Protein AF-A0A8T3LG75-F1 (afdb_monomer)

Mean predicted aligned error: 2.85 Å

Foldseek 3Di:
DPPPCPVVVQVVVQLVCVVVVDAGEAAQLPLPDFDVCVVLVHDQQAADQCVLVVNDDPVVQWDDSVVSNYIYGGSHHNDPDSVVSVVD

Nearest PDB structures (foldseek):
  3cio-assembly1_A  TM=9.932E-01  e=2.924E-14  unclassified
  3cio-assembly1_D  TM=9.924E-01  e=1.592E-13  unclassified
  4jlv-assembly1_A  TM=9.694E-01  e=1.980E-07  Staphylococcus aureus
  3bfv-assembly2_B  TM=9.645E-01  e=2.973E-07  Staphylococcus aureus
  4jmp-assembly1_A  TM=9.481E-01  e=4.466E-07  Staphylococcus aureus

Structure (mmCIF, N/CA/C/O backbone):
data_AF-A0A8T3LG75-F1
#
_entry.id   AF-A0A8T3LG75-F1
#
loop_
_atom_site.group_PDB
_atom_site.id
_atom_site.type_symbol
_atom_site.label_atom_id
_atom_site.label_alt_id
_atom_site.label_comp_id
_atom_site.label_asym_id
_atom_site.label_entity_id
_atom_site.label_seq_id
_atom_site.pdbx_PDB_ins_code
_atom_site.Cartn_x
_atom_site.Cartn_y
_atom_site.Cartn_z
_atom_site.occupancy
_atom_site.B_iso_or_equiv
_atom_site.auth_seq_id
_atom_site.auth_comp_id
_atom_site.auth_asym_id
_atom_site.auth_atom_id
_atom_site.pdbx_PDB_model_num
ATOM 1 N N . THR A 1 1 ? -1.509 15.194 -9.697 1.00 69.25 1 THR A N 1
ATOM 2 C CA . THR A 1 1 ? -0.135 15.737 -9.790 1.00 69.25 1 THR A CA 1
ATOM 3 C C . THR A 1 1 ? 0.758 15.062 -8.765 1.00 69.25 1 THR A C 1
ATOM 5 O O . THR A 1 1 ? 0.234 14.687 -7.714 1.00 69.25 1 THR A O 1
ATOM 8 N N . PRO A 1 2 ? 2.058 14.835 -9.025 1.00 81.25 2 PRO A N 1
ATOM 9 C CA . PRO A 1 2 ? 3.027 14.546 -7.961 1.00 81.25 2 PRO A CA 1
ATOM 10 C C . PRO A 1 2 ? 2.907 15.565 -6.816 1.00 81.25 2 PRO A C 1
ATOM 12 O O . PRO A 1 2 ? 2.445 16.678 -7.044 1.00 81.25 2 PRO A O 1
ATOM 15 N N . ASP A 1 3 ? 3.202 15.140 -5.587 1.00 83.38 3 ASP A N 1
ATOM 16 C CA . ASP A 1 3 ? 3.237 15.989 -4.379 1.00 83.38 3 ASP A CA 1
ATOM 17 C C . ASP A 1 3 ? 1.955 16.757 -4.009 1.00 83.38 3 ASP A C 1
ATOM 19 O O . ASP A 1 3 ? 1.938 17.546 -3.074 1.00 83.38 3 ASP A O 1
ATOM 23 N N . SER A 1 4 ? 0.819 16.452 -4.640 1.00 92.00 4 SER A N 1
ATOM 24 C CA . SER A 1 4 ? -0.480 17.051 -4.294 1.00 92.00 4 SER A CA 1
ATOM 25 C C . SER A 1 4 ? -1.123 16.477 -3.019 1.00 92.00 4 SER A C 1
ATOM 27 O O . SER A 1 4 ? -2.341 16.515 -2.884 1.00 92.00 4 SER A O 1
ATOM 29 N N . GLY A 1 5 ? -0.351 15.833 -2.139 1.00 93.44 5 GLY A N 1
ATOM 30 C CA . GLY A 1 5 ? -0.861 15.259 -0.886 1.00 93.44 5 GLY A CA 1
ATOM 31 C C . GLY A 1 5 ? -1.748 14.012 -1.023 1.00 93.44 5 GLY A C 1
ATOM 32 O O . GLY A 1 5 ? -2.407 13.643 -0.061 1.00 93.44 5 GLY A O 1
ATOM 33 N N . LYS A 1 6 ? -1.771 13.333 -2.182 1.00 94.69 6 LYS A N 1
ATOM 34 C CA . LYS A 1 6 ? -2.649 12.161 -2.430 1.00 94.69 6 LYS A CA 1
ATOM 35 C C . LYS A 1 6 ? -2.520 11.087 -1.352 1.00 94.69 6 LYS A C 1
ATOM 37 O O . LYS A 1 6 ? -3.522 10.724 -0.752 1.00 94.69 6 LYS A O 1
ATOM 42 N N . THR A 1 7 ? -1.290 10.638 -1.088 1.00 96.00 7 THR A N 1
ATOM 43 C CA . THR A 1 7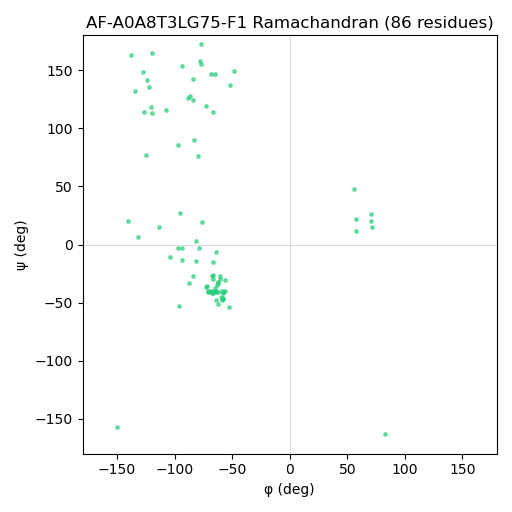 ? -1.010 9.602 -0.088 1.00 96.00 7 THR A CA 1
ATOM 44 C C . THR A 1 7 ? -1.514 10.031 1.283 1.00 96.00 7 THR A C 1
ATOM 46 O O . THR A 1 7 ? -2.247 9.275 1.908 1.00 96.00 7 THR A O 1
ATOM 49 N N . PHE A 1 8 ? -1.224 11.273 1.687 1.00 95.75 8 PHE A N 1
ATOM 50 C CA . PHE A 1 8 ? -1.688 11.8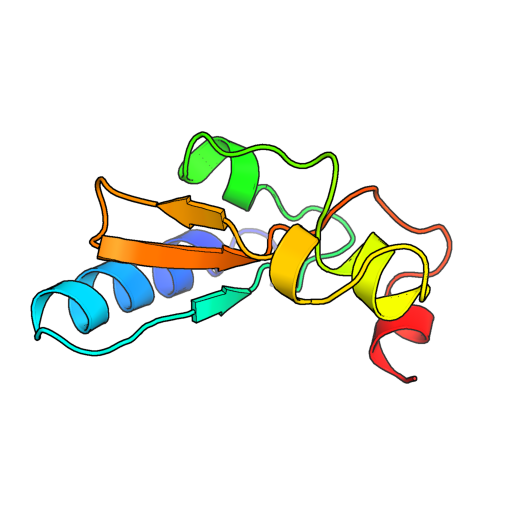50 2.949 1.00 95.75 8 PHE A CA 1
ATOM 51 C C . PHE A 1 8 ? -3.218 11.865 3.066 1.00 95.75 8 PHE A C 1
ATOM 53 O O . PHE A 1 8 ? -3.765 11.426 4.078 1.00 95.75 8 PHE A O 1
ATOM 60 N N . VAL A 1 9 ? -3.920 12.329 2.027 1.00 97.12 9 VAL A N 1
ATOM 61 C CA . VAL A 1 9 ? -5.389 12.369 2.015 1.00 97.12 9 VAL A CA 1
ATOM 62 C C . VAL A 1 9 ? -5.958 10.954 2.085 1.00 97.12 9 VAL A C 1
ATOM 64 O O . VAL A 1 9 ? -6.808 10.685 2.928 1.00 97.12 9 VAL A O 1
ATOM 67 N N . SER A 1 10 ? -5.458 10.030 1.261 1.00 97.62 10 SER A N 1
ATOM 68 C CA . SER A 1 10 ? -5.946 8.647 1.237 1.00 97.62 10 SER A CA 1
ATOM 69 C C . SER A 1 10 ? -5.688 7.895 2.546 1.00 97.62 10 SER A C 1
ATOM 71 O O . SER A 1 10 ? -6.568 7.179 3.016 1.00 97.62 10 SER A O 1
ATOM 73 N N . SER A 1 11 ? -4.514 8.065 3.167 1.00 96.62 11 SER A N 1
ATOM 74 C CA . SER A 1 11 ? -4.160 7.365 4.407 1.00 96.62 11 SER A CA 1
ATOM 75 C C . SER A 1 11 ? -4.964 7.887 5.590 1.00 96.62 11 SER A C 1
ATOM 77 O O . SER A 1 11 ? -5.427 7.115 6.424 1.00 96.62 11 SER A O 1
ATOM 79 N N . THR A 1 12 ? -5.161 9.205 5.644 1.00 96.38 12 THR A N 1
ATOM 80 C CA . THR A 1 12 ? -5.968 9.841 6.688 1.00 96.38 12 THR A CA 1
ATOM 81 C C . THR A 1 12 ? -7.433 9.454 6.539 1.00 96.38 12 THR A C 1
ATOM 83 O O . THR A 1 12 ? -8.077 9.121 7.527 1.00 96.38 12 THR A O 1
ATOM 86 N N . LEU A 1 13 ? -7.950 9.425 5.307 1.00 97.81 13 LEU A N 1
ATOM 87 C CA . LEU A 1 13 ? -9.314 8.981 5.039 1.00 97.81 13 LEU A CA 1
ATOM 88 C C . LEU A 1 13 ? -9.535 7.533 5.494 1.00 97.81 13 LEU A C 1
ATOM 90 O O . LEU A 1 13 ? -10.523 7.263 6.170 1.00 97.81 13 LEU A O 1
ATOM 94 N N . ALA A 1 14 ? -8.601 6.624 5.195 1.00 97.94 14 ALA A N 1
ATOM 95 C CA . ALA A 1 14 ? -8.669 5.241 5.667 1.00 97.94 14 ALA A CA 1
ATOM 96 C C . ALA A 1 14 ? -8.725 5.156 7.202 1.00 97.94 14 ALA A C 1
ATOM 98 O O . ALA A 1 14 ? -9.590 4.473 7.744 1.00 97.94 14 ALA A O 1
ATOM 99 N N . ALA A 1 15 ? -7.870 5.910 7.901 1.00 96.38 15 ALA A N 1
ATOM 100 C CA . ALA A 1 15 ? -7.860 5.950 9.362 1.00 96.38 15 ALA A CA 1
ATOM 101 C C . ALA A 1 15 ? -9.152 6.535 9.961 1.00 96.38 15 ALA A C 1
ATOM 103 O O . ALA A 1 15 ? -9.614 6.069 10.999 1.00 96.38 15 ALA A O 1
ATOM 104 N N . VAL A 1 16 ? -9.743 7.558 9.336 1.00 97.38 16 VAL A N 1
ATOM 105 C CA . VAL A 1 16 ? -11.011 8.158 9.790 1.00 97.38 16 VAL A CA 1
ATOM 106 C C . VAL A 1 16 ? -12.183 7.199 9.582 1.00 97.38 16 VAL A C 1
ATOM 108 O O . VAL A 1 16 ? -13.038 7.092 10.454 1.00 97.38 16 VAL A O 1
ATOM 111 N N .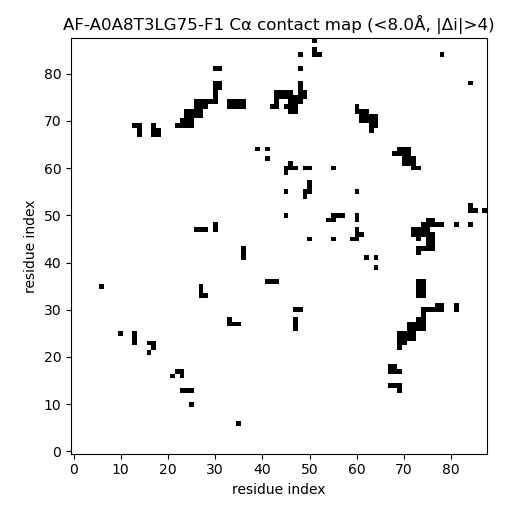 ILE A 1 17 ? -12.219 6.475 8.460 1.00 98.12 17 ILE A N 1
ATOM 112 C CA . ILE A 1 17 ? -13.261 5.472 8.201 1.00 98.12 17 ILE A CA 1
ATOM 113 C C . ILE A 1 17 ? -13.106 4.278 9.154 1.00 98.12 17 ILE A C 1
ATOM 115 O O . ILE A 1 17 ? -14.096 3.799 9.692 1.00 98.12 17 ILE A O 1
ATOM 119 N N . ALA A 1 18 ? -11.883 3.822 9.427 1.00 97.38 18 ALA A N 1
ATOM 120 C CA . ALA A 1 18 ? -11.652 2.720 10.362 1.00 97.38 18 ALA A CA 1
ATOM 121 C C . ALA A 1 18 ? -12.113 3.049 11.796 1.00 97.38 18 ALA A C 1
ATOM 123 O O . ALA A 1 18 ? -12.618 2.179 12.499 1.00 97.38 18 ALA A O 1
ATOM 124 N N . GLN A 1 19 ? -12.017 4.318 12.212 1.00 96.06 19 GLN A N 1
ATOM 125 C CA . GLN A 1 19 ? -12.512 4.792 13.513 1.00 96.06 19 GLN A CA 1
ATOM 126 C C . GLN A 1 19 ? -14.040 4.734 13.666 1.00 96.06 19 GLN A C 1
ATOM 128 O O . GLN A 1 19 ? -14.527 4.844 14.788 1.00 96.06 19 GLN A O 1
ATOM 133 N N . SER A 1 20 ? -14.804 4.570 12.581 1.00 95.94 20 SER A N 1
ATOM 134 C CA . SER A 1 20 ? -16.257 4.346 12.637 1.00 95.94 20 SER A CA 1
ATOM 135 C C . SER A 1 20 ? -16.636 2.859 12.585 1.00 95.94 20 SER A C 1
ATOM 137 O O . SER A 1 20 ? -17.719 2.502 12.115 1.00 95.94 20 SER A O 1
ATOM 139 N N . ASP A 1 21 ? -15.729 1.989 13.048 1.00 93.75 21 ASP A N 1
ATOM 140 C CA . ASP A 1 21 ? -15.862 0.525 13.086 1.00 93.75 21 ASP A CA 1
ATOM 141 C C . ASP A 1 21 ? -16.127 -0.116 11.710 1.00 93.75 21 ASP A C 1
ATOM 143 O O . ASP A 1 21 ? -16.646 -1.230 11.593 1.00 93.75 21 ASP A O 1
ATOM 147 N N . GLN A 1 22 ? -15.768 0.584 10.632 1.00 97.94 22 GLN A N 1
ATOM 148 C CA . GLN A 1 22 ? -15.861 0.053 9.280 1.00 97.94 22 GLN A CA 1
ATOM 149 C C . GLN A 1 22 ? -14.628 -0.785 8.944 1.00 97.94 22 GLN A C 1
ATOM 151 O O . GLN A 1 22 ? -13.495 -0.434 9.271 1.00 97.94 22 GLN A O 1
ATOM 156 N N . LYS A 1 23 ? -14.842 -1.875 8.202 1.00 98.00 23 LYS A N 1
ATOM 157 C CA . LYS A 1 23 ? -13.742 -2.656 7.629 1.00 98.00 23 LYS A CA 1
ATOM 158 C C . LYS A 1 23 ? -13.125 -1.883 6.469 1.00 98.00 23 LYS A C 1
ATOM 160 O O . LYS A 1 23 ? -13.799 -1.618 5.476 1.00 98.00 23 LYS A O 1
ATOM 165 N N . VAL A 1 24 ? -11.843 -1.552 6.591 1.00 98.50 24 VAL A N 1
ATOM 166 C CA . VAL A 1 24 ? -11.097 -0.773 5.598 1.00 98.50 24 VAL A CA 1
ATOM 167 C C . VAL A 1 24 ? -9.892 -1.567 5.113 1.00 98.50 24 VAL A C 1
ATOM 169 O O . VAL A 1 24 ? -9.145 -2.124 5.914 1.00 98.50 24 VAL A O 1
ATOM 172 N N . LEU A 1 25 ? -9.691 -1.559 3.794 1.00 98.50 25 LEU A N 1
ATOM 173 C CA . LEU A 1 25 ? -8.480 -2.031 3.134 1.00 98.50 25 LEU A CA 1
ATOM 174 C C . LEU A 1 25 ? -7.855 -0.867 2.360 1.00 98.50 25 LEU A C 1
ATOM 176 O O . LEU A 1 25 ? -8.428 -0.379 1.385 1.00 98.50 25 LEU A O 1
ATOM 180 N N . PHE A 1 26 ? -6.683 -0.416 2.792 1.00 98.50 26 PHE A N 1
ATOM 181 C CA . PHE A 1 26 ? -5.883 0.566 2.070 1.00 98.50 26 PHE A CA 1
ATOM 182 C C . PHE A 1 26 ? -4.996 -0.146 1.043 1.00 98.50 26 PHE A C 1
ATOM 184 O O . PHE A 1 26 ? -4.243 -1.046 1.402 1.00 98.50 26 PHE A O 1
ATOM 191 N N . ILE A 1 27 ? -5.028 0.280 -0.221 1.00 98.38 27 ILE A N 1
ATOM 192 C CA . ILE A 1 27 ? -4.209 -0.308 -1.291 1.00 98.38 27 ILE A CA 1
ATOM 193 C C . ILE A 1 27 ? -3.314 0.775 -1.896 1.00 98.38 27 ILE A C 1
ATOM 195 O O . ILE A 1 27 ? -3.807 1.747 -2.471 1.00 98.38 27 ILE A O 1
ATOM 199 N N . ASP A 1 28 ? -1.993 0.605 -1.799 1.00 97.62 28 ASP A N 1
ATOM 200 C CA . ASP A 1 28 ? -1.032 1.489 -2.465 1.00 97.62 28 ASP A CA 1
ATOM 201 C C . ASP A 1 28 ? -0.830 1.073 -3.925 1.00 97.62 28 ASP A C 1
ATOM 203 O O . ASP A 1 28 ? 0.038 0.267 -4.260 1.00 97.62 28 ASP A O 1
ATOM 207 N N . ALA A 1 29 ? -1.654 1.645 -4.801 1.00 96.12 29 ALA A N 1
ATOM 208 C CA . ALA A 1 29 ? -1.566 1.435 -6.242 1.00 96.12 29 ALA A CA 1
ATOM 209 C C . ALA A 1 29 ? -0.501 2.311 -6.934 1.00 96.12 29 ALA A C 1
ATOM 211 O O . ALA A 1 29 ? -0.355 2.242 -8.158 1.00 96.12 29 ALA A O 1
ATOM 212 N N . ASP A 1 30 ? 0.275 3.121 -6.199 1.00 95.62 30 ASP A N 1
ATOM 213 C CA . ASP A 1 30 ? 1.438 3.807 -6.768 1.00 95.62 30 ASP A CA 1
ATOM 214 C C . ASP A 1 30 ? 2.626 2.836 -6.861 1.00 95.62 30 ASP A C 1
ATOM 216 O O . ASP A 1 30 ? 3.609 2.885 -6.119 1.00 95.62 30 ASP A O 1
ATOM 220 N N . LEU A 1 31 ? 2.561 1.952 -7.852 1.00 95.56 31 LEU A N 1
ATOM 221 C CA . LEU A 1 31 ? 3.600 0.965 -8.149 1.00 95.56 31 LEU A CA 1
ATOM 222 C C . LEU A 1 31 ? 4.946 1.590 -8.580 1.00 95.56 31 LEU A C 1
ATOM 224 O O . LEU A 1 31 ? 5.930 0.874 -8.743 1.00 95.56 31 LEU A O 1
ATOM 228 N N . ARG A 1 32 ? 5.025 2.919 -8.765 1.00 93.44 32 ARG A N 1
ATOM 229 C CA . ARG A 1 32 ? 6.255 3.631 -9.152 1.00 93.44 32 ARG A CA 1
ATOM 230 C C . ARG A 1 32 ? 6.979 4.199 -7.936 1.00 93.44 32 ARG A C 1
ATOM 232 O O . ARG A 1 32 ? 8.171 3.961 -7.751 1.00 93.44 32 ARG A O 1
ATOM 239 N N . ARG A 1 33 ? 6.273 4.971 -7.104 1.00 93.31 33 ARG A N 1
ATOM 240 C CA . ARG A 1 33 ? 6.853 5.743 -5.985 1.00 93.31 33 ARG A CA 1
ATOM 241 C C . ARG A 1 33 ? 6.104 5.569 -4.661 1.00 93.31 33 ARG A C 1
ATOM 243 O O . ARG A 1 33 ? 6.459 6.242 -3.697 1.00 93.31 33 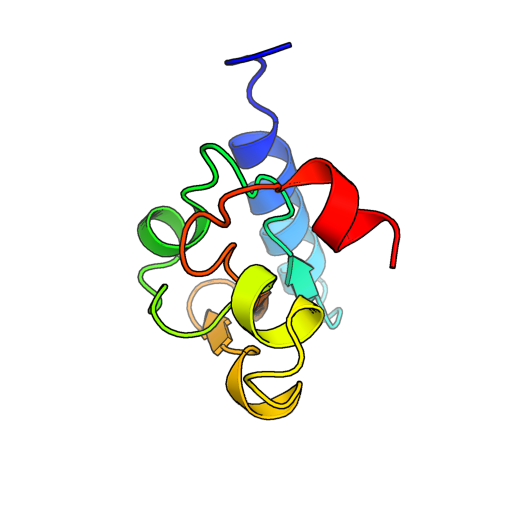ARG A O 1
ATOM 250 N N . GLY A 1 34 ? 5.125 4.666 -4.605 1.00 94.81 34 GLY A N 1
ATOM 251 C CA . GLY A 1 34 ? 4.377 4.327 -3.397 1.00 94.81 34 GLY A CA 1
ATOM 252 C C . GLY A 1 34 ? 5.287 3.981 -2.220 1.00 94.81 34 GLY A C 1
ATOM 253 O O . GLY A 1 34 ? 6.313 3.311 -2.368 1.00 94.81 34 GLY A O 1
ATOM 254 N N . TYR A 1 35 ? 4.924 4.497 -1.052 1.00 96.06 35 TYR A N 1
ATOM 255 C CA . TYR A 1 35 ? 5.711 4.404 0.178 1.00 96.06 35 TYR A CA 1
ATOM 256 C C . TYR A 1 35 ? 4.831 4.157 1.410 1.00 96.06 35 TYR A C 1
ATOM 258 O O . TYR A 1 35 ? 5.262 4.402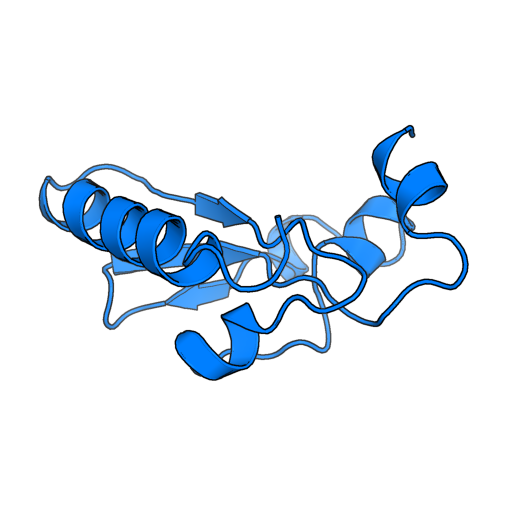 2.539 1.00 96.06 35 TYR A O 1
ATOM 266 N N . SER A 1 36 ? 3.601 3.663 1.218 1.00 97.12 36 SER A N 1
ATOM 267 C CA . SER A 1 36 ? 2.664 3.392 2.318 1.00 97.12 36 SER A CA 1
ATOM 268 C C . SER A 1 36 ? 3.234 2.439 3.375 1.00 97.12 36 SER A C 1
ATOM 270 O O . SER A 1 36 ? 2.948 2.598 4.558 1.00 97.12 36 SER A O 1
ATOM 272 N N . HIS A 1 37 ? 4.109 1.511 2.975 1.00 97.19 37 HIS A N 1
ATOM 273 C CA . HIS A 1 37 ? 4.814 0.604 3.882 1.00 97.19 37 HIS A CA 1
ATOM 274 C C . HIS A 1 37 ? 5.610 1.346 4.964 1.00 97.19 37 HIS A C 1
ATOM 276 O O . HIS A 1 37 ? 5.567 0.961 6.129 1.00 97.19 37 HIS A O 1
ATOM 282 N N . ASN A 1 38 ? 6.263 2.461 4.613 1.00 96.69 38 ASN A N 1
ATOM 283 C CA . ASN A 1 38 ? 6.982 3.298 5.575 1.00 96.69 38 ASN A CA 1
ATOM 284 C C . ASN A 1 38 ? 6.010 4.039 6.494 1.00 96.69 38 ASN A C 1
ATOM 286 O O . ASN A 1 38 ? 6.240 4.129 7.696 1.00 96.69 38 ASN A O 1
ATOM 290 N N . LEU A 1 39 ? 4.907 4.543 5.930 1.00 95.88 39 LEU A N 1
ATOM 291 C CA . LEU A 1 39 ? 3.888 5.276 6.680 1.00 95.88 39 LEU A CA 1
ATOM 292 C C . LEU A 1 39 ? 3.226 4.396 7.749 1.00 95.88 39 LEU A C 1
ATOM 294 O O . LEU A 1 39 ? 2.998 4.850 8.868 1.00 95.88 39 LEU A O 1
ATOM 298 N N . PHE A 1 40 ? 2.943 3.140 7.409 1.00 96.38 40 PHE A N 1
ATOM 299 C CA . PHE A 1 40 ? 2.258 2.195 8.291 1.00 96.38 40 PHE A CA 1
ATOM 300 C C . PHE A 1 40 ? 3.211 1.263 9.048 1.00 96.38 40 PHE A C 1
ATOM 302 O O . PHE A 1 40 ? 2.765 0.510 9.906 1.00 96.38 40 PHE A O 1
ATOM 309 N N . THR A 1 41 ? 4.523 1.350 8.801 1.00 95.50 41 THR A N 1
ATOM 310 C CA . THR A 1 41 ? 5.542 0.486 9.429 1.00 95.50 41 THR A CA 1
ATOM 311 C C . THR A 1 41 ? 5.247 -1.008 9.206 1.00 95.50 41 THR A C 1
ATOM 313 O O . THR A 1 41 ? 5.259 -1.808 10.138 1.00 95.50 41 THR A O 1
ATOM 316 N N . VAL A 1 42 ? 4.948 -1.374 7.958 1.00 96.25 42 VAL A N 1
ATOM 317 C CA . VAL A 1 42 ? 4.659 -2.754 7.521 1.00 96.25 42 VAL A CA 1
ATOM 318 C C . VAL A 1 42 ? 5.662 -3.202 6.454 1.00 96.25 42 VAL A C 1
ATOM 320 O O . VAL A 1 42 ? 6.367 -2.372 5.876 1.00 96.25 42 VAL A O 1
ATOM 323 N N . SER A 1 43 ? 5.743 -4.506 6.177 1.00 96.44 43 SER A N 1
ATOM 324 C CA . SER A 1 43 ? 6.659 -5.029 5.157 1.00 96.44 43 SER A CA 1
ATOM 325 C C . SER A 1 43 ? 6.227 -4.609 3.748 1.00 96.44 43 SER A C 1
ATOM 327 O O . SER A 1 43 ? 5.039 -4.504 3.440 1.00 96.44 43 SER A O 1
ATOM 329 N N . ASN A 1 44 ? 7.203 -4.397 2.865 1.00 97.12 44 ASN A N 1
ATOM 330 C CA . ASN A 1 44 ? 6.986 -4.169 1.432 1.00 97.12 44 ASN A CA 1
ATOM 331 C C . ASN A 1 44 ? 7.546 -5.313 0.570 1.00 97.12 44 ASN A C 1
ATOM 333 O O . ASN A 1 44 ? 7.754 -5.131 -0.627 1.00 97.12 44 ASN A O 1
ATOM 337 N N . GLU A 1 45 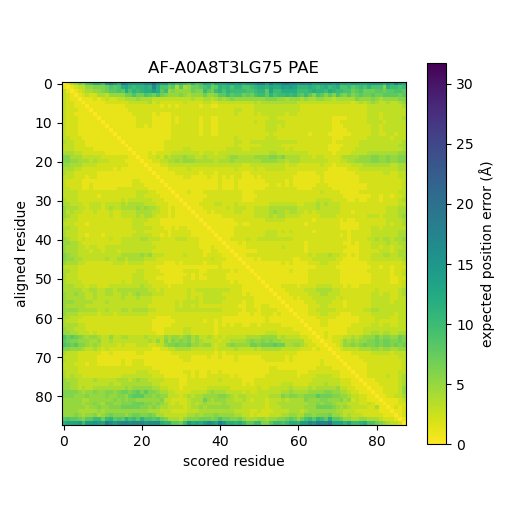? 7.848 -6.462 1.181 1.00 95.75 45 GLU A N 1
ATOM 338 C CA . GLU A 1 45 ? 8.344 -7.651 0.475 1.00 95.75 45 GLU A CA 1
ATOM 339 C C . GLU A 1 45 ? 7.250 -8.327 -0.354 1.00 95.75 45 GLU A C 1
ATOM 341 O O . GLU A 1 45 ? 7.533 -8.816 -1.444 1.00 95.75 45 GLU A O 1
ATOM 346 N N . HIS A 1 46 ? 6.016 -8.306 0.156 1.00 96.94 46 HIS A N 1
ATOM 347 C CA . HIS A 1 46 ? 4.825 -8.868 -0.474 1.00 96.94 46 HIS A CA 1
ATOM 348 C C . HIS A 1 46 ? 3.745 -7.789 -0.546 1.00 96.94 46 HIS A C 1
ATOM 350 O O . HIS A 1 46 ? 3.261 -7.321 0.489 1.00 96.94 46 HIS A O 1
ATOM 356 N N . GLY A 1 47 ? 3.382 -7.370 -1.756 1.00 97.56 47 GLY A N 1
ATOM 357 C CA . GLY A 1 47 ? 2.370 -6.343 -1.969 1.00 97.56 47 GLY A CA 1
ATOM 358 C C . GLY A 1 47 ? 1.611 -6.501 -3.282 1.00 97.56 47 GLY A C 1
ATOM 359 O O . GLY A 1 47 ? 1.503 -7.584 -3.859 1.00 97.56 47 GLY A O 1
ATOM 360 N N . LEU A 1 48 ? 1.044 -5.391 -3.746 1.00 98.06 48 LEU A N 1
ATOM 361 C CA . LEU A 1 48 ? 0.174 -5.357 -4.914 1.00 98.06 48 LEU A CA 1
ATOM 362 C C . LEU A 1 48 ? 0.877 -5.873 -6.175 1.00 98.06 48 LEU A C 1
ATOM 364 O O . LEU A 1 48 ? 0.259 -6.584 -6.964 1.00 98.06 48 LEU A O 1
ATOM 368 N N . SER A 1 49 ? 2.155 -5.542 -6.375 1.00 97.12 49 SER A N 1
ATOM 369 C CA . SER A 1 49 ? 2.891 -5.993 -7.556 1.00 97.12 49 SER A CA 1
ATOM 370 C C . SER A 1 49 ? 3.120 -7.506 -7.573 1.00 97.12 49 SER A C 1
ATOM 372 O O . SER A 1 49 ? 2.968 -8.119 -8.630 1.00 97.12 49 SER A O 1
ATOM 374 N N . GLU A 1 50 ? 3.434 -8.136 -6.439 1.00 97.38 50 GLU A N 1
ATOM 375 C CA . GLU A 1 50 ? 3.584 -9.593 -6.358 1.00 97.38 50 GLU A CA 1
ATOM 376 C C . GLU A 1 50 ? 2.254 -10.316 -6.593 1.00 97.38 50 GLU A C 1
ATOM 378 O O . GLU A 1 50 ? 2.220 -11.300 -7.338 1.00 97.38 50 GLU A O 1
ATOM 383 N N . TYR A 1 51 ? 1.162 -9.797 -6.023 1.00 97.38 51 TYR A N 1
ATOM 384 C CA . TYR A 1 51 ? -0.181 -10.344 -6.220 1.00 97.38 51 TYR A CA 1
ATOM 385 C C . TYR A 1 51 ? -0.616 -10.275 -7.689 1.00 97.38 51 TYR A C 1
ATOM 387 O O . TYR A 1 51 ? -0.974 -11.290 -8.284 1.00 97.38 51 TYR A O 1
ATOM 395 N N . LEU A 1 52 ? -0.510 -9.100 -8.318 1.00 96.12 52 LEU A N 1
ATOM 396 C CA . LEU A 1 52 ? -0.887 -8.916 -9.725 1.00 96.12 52 LEU A CA 1
ATOM 397 C C . LEU A 1 52 ? 0.022 -9.692 -10.692 1.00 96.12 52 LEU A C 1
ATOM 399 O O . LEU A 1 52 ? -0.395 -10.055 -11.791 1.00 96.12 52 LEU A O 1
ATOM 403 N N . ALA A 1 53 ? 1.267 -9.971 -10.297 1.00 95.19 53 ALA A N 1
ATOM 404 C CA . ALA A 1 53 ? 2.174 -10.822 -11.063 1.00 95.19 53 ALA A CA 1
ATOM 405 C C . ALA A 1 53 ? 1.890 -12.327 -10.888 1.00 95.19 53 ALA A C 1
ATOM 407 O O . ALA A 1 53 ? 2.577 -13.137 -11.512 1.00 95.19 53 ALA A O 1
ATOM 408 N N . GLY A 1 54 ? 0.927 -12.707 -10.039 1.0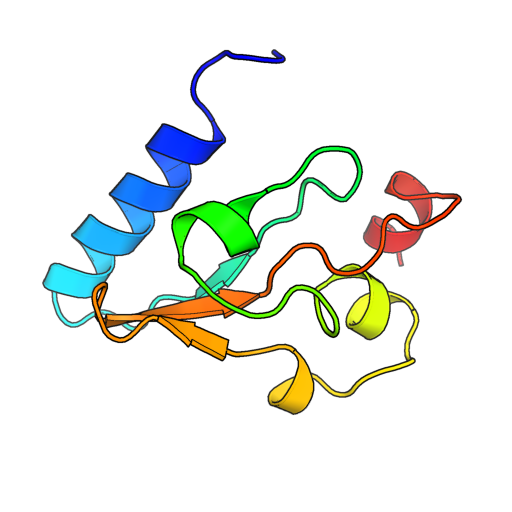0 95.00 54 GLY A N 1
ATOM 409 C CA . GLY A 1 54 ? 0.599 -14.099 -9.726 1.00 95.00 54 GLY A CA 1
ATOM 410 C C . GLY A 1 54 ? 1.667 -14.818 -8.899 1.00 95.00 54 GLY A C 1
ATOM 411 O O . GLY A 1 54 ? 1.738 -16.044 -8.934 1.00 95.00 54 GLY A O 1
ATOM 412 N N . LYS A 1 55 ? 2.536 -14.075 -8.199 1.00 96.31 55 LYS A N 1
ATOM 413 C CA . LYS A 1 55 ? 3.625 -14.641 -7.384 1.00 96.31 55 LYS A CA 1
ATOM 414 C C . LYS A 1 55 ? 3.188 -14.974 -5.963 1.00 96.31 55 LYS A C 1
ATOM 416 O O . LYS A 1 55 ? 3.707 -15.924 -5.387 1.00 96.31 55 LYS A O 1
ATOM 421 N N . ASP A 1 56 ? 2.262 -14.191 -5.419 1.00 97.75 56 ASP A N 1
ATOM 422 C CA . ASP A 1 56 ? 1.751 -14.337 -4.060 1.00 97.75 56 ASP A CA 1
ATOM 423 C C . ASP A 1 56 ? 0.221 -14.402 -4.051 1.00 97.75 56 ASP A C 1
ATOM 425 O O . ASP A 1 56 ? -0.453 -13.786 -4.876 1.00 97.75 56 ASP A O 1
ATOM 429 N N . GLU A 1 57 ? -0.328 -15.143 -3.090 1.00 97.50 57 GLU A N 1
ATOM 430 C CA . GLU A 1 57 ? -1.766 -15.207 -2.835 1.00 97.50 57 GLU A CA 1
ATOM 431 C C . GLU A 1 57 ? -2.270 -13.966 -2.077 1.00 97.50 57 GLU A C 1
ATOM 433 O O . GLU A 1 57 ? -1.522 -13.286 -1.371 1.00 97.50 57 GLU A O 1
ATOM 438 N N . LEU A 1 58 ? -3.576 -13.692 -2.180 1.00 96.75 58 LEU A N 1
ATOM 439 C CA . LEU A 1 58 ? -4.201 -12.507 -1.579 1.00 96.75 58 LEU A CA 1
ATOM 440 C C . LEU A 1 58 ? -3.998 -12.429 -0.054 1.00 96.75 58 LEU A C 1
ATOM 442 O O . LEU A 1 58 ? -3.717 -11.366 0.491 1.00 96.75 58 LEU A O 1
ATOM 446 N N . ASN A 1 59 ? -4.116 -13.561 0.638 1.00 96.62 59 ASN A N 1
ATOM 447 C CA . ASN A 1 59 ? -3.912 -13.673 2.087 1.00 96.62 59 ASN A CA 1
ATOM 448 C C . ASN A 1 59 ? -2.489 -13.284 2.534 1.00 96.62 59 ASN A C 1
ATOM 450 O O . ASN A 1 59 ? -2.312 -12.847 3.667 1.00 96.62 59 ASN A O 1
ATOM 454 N N . LYS A 1 60 ? -1.489 -13.435 1.661 1.00 97.62 60 LYS A N 1
ATOM 455 C CA . LYS A 1 60 ? -0.078 -13.178 1.952 1.00 97.62 60 LYS A CA 1
ATOM 456 C C . LYS A 1 60 ? 0.291 -11.705 1.797 1.00 97.62 60 LYS A C 1
ATOM 458 O O . LYS A 1 60 ? 1.222 -11.239 2.447 1.00 97.62 60 LYS A O 1
ATOM 463 N N . VAL A 1 61 ? -0.427 -10.977 0.942 1.00 98.19 61 VAL A N 1
ATOM 464 C CA . VAL A 1 61 ? -0.139 -9.563 0.643 1.00 98.19 61 VAL A CA 1
ATOM 465 C C . VAL A 1 61 ? -0.941 -8.588 1.510 1.00 98.19 61 VAL A C 1
ATOM 467 O O . VAL A 1 61 ? -0.623 -7.400 1.548 1.00 98.19 61 VAL A O 1
ATOM 470 N N . ILE A 1 62 ? -1.966 -9.075 2.217 1.00 98.31 62 ILE A N 1
ATOM 471 C CA . ILE A 1 62 ? -2.745 -8.293 3.182 1.00 98.31 62 ILE A CA 1
ATOM 472 C C . ILE A 1 62 ? -2.022 -8.285 4.531 1.00 98.31 62 ILE A C 1
ATOM 474 O O . ILE A 1 62 ? -1.759 -9.332 5.119 1.00 98.31 62 ILE A O 1
ATOM 478 N N . GLN A 1 63 ? -1.739 -7.092 5.046 1.00 98.12 63 GLN A N 1
ATOM 479 C CA . GLN A 1 63 ? -1.112 -6.882 6.349 1.00 98.12 63 GLN A CA 1
ATOM 480 C C . GLN A 1 63 ? -1.984 -5.982 7.220 1.00 98.12 63 GLN A C 1
ATOM 482 O O . GLN A 1 63 ? -2.554 -5.007 6.741 1.00 98.12 63 GLN A O 1
ATOM 487 N N . HIS A 1 64 ? -2.060 -6.274 8.515 1.00 96.81 64 HIS A N 1
ATOM 488 C CA . HIS A 1 64 ? -2.873 -5.493 9.441 1.00 96.81 64 HIS A CA 1
ATOM 489 C C . HIS A 1 64 ? -2.088 -4.313 10.035 1.00 96.81 64 HIS A C 1
ATOM 491 O O . HIS A 1 64 ? -1.039 -4.506 10.653 1.00 96.81 64 HIS A O 1
ATOM 497 N N . PHE A 1 65 ? -2.614 -3.089 9.917 1.00 96.25 65 PHE A N 1
ATOM 498 C CA . PHE A 1 65 ? -2.071 -1.905 10.583 1.00 96.25 65 PHE A CA 1
ATOM 499 C C . PHE A 1 65 ? -2.829 -1.624 11.887 1.00 96.25 65 PHE A C 1
ATOM 501 O O . PHE A 1 65 ? -3.753 -0.810 11.951 1.00 96.25 65 PHE A O 1
ATOM 508 N N . GLY A 1 66 ? -2.391 -2.276 12.968 1.00 90.75 66 GLY A N 1
ATOM 509 C CA . GLY A 1 66 ? -3.100 -2.259 14.254 1.00 90.75 66 GLY A CA 1
ATOM 510 C C . GLY A 1 66 ? -3.277 -0.876 14.889 1.00 90.75 66 GLY A C 1
ATOM 511 O O . GLY A 1 66 ? -4.277 -0.637 15.555 1.00 90.75 66 GLY A O 1
ATOM 512 N N . LYS A 1 67 ? -2.359 0.073 14.652 1.00 90.62 67 LYS A N 1
ATOM 513 C CA . LYS A 1 67 ? -2.500 1.448 15.174 1.00 90.62 67 LYS A CA 1
ATOM 5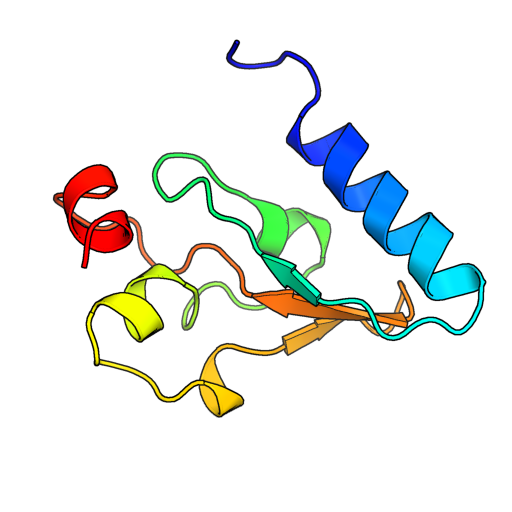14 C C . LYS A 1 67 ? -3.656 2.217 14.526 1.00 90.62 67 LYS A C 1
ATOM 516 O O . LYS A 1 67 ? -4.165 3.146 15.140 1.00 90.62 67 LYS A O 1
ATOM 521 N N . GLY A 1 68 ? -4.020 1.872 13.290 1.00 89.19 68 GLY A N 1
ATOM 522 C CA . GLY A 1 68 ? -5.106 2.512 12.546 1.00 89.19 68 GLY A CA 1
ATOM 523 C C . GLY A 1 68 ? -6.386 1.684 12.479 1.00 89.19 68 GLY A C 1
ATOM 524 O O . GLY A 1 68 ? -7.403 2.220 12.058 1.00 89.19 68 GLY A O 1
ATOM 525 N N . GLY A 1 69 ? -6.349 0.408 12.878 1.00 95.12 69 GLY A N 1
ATOM 526 C CA . GLY A 1 69 ? -7.517 -0.476 12.856 1.00 95.12 69 GLY A CA 1
ATOM 527 C C . GLY A 1 69 ? -7.968 -0.87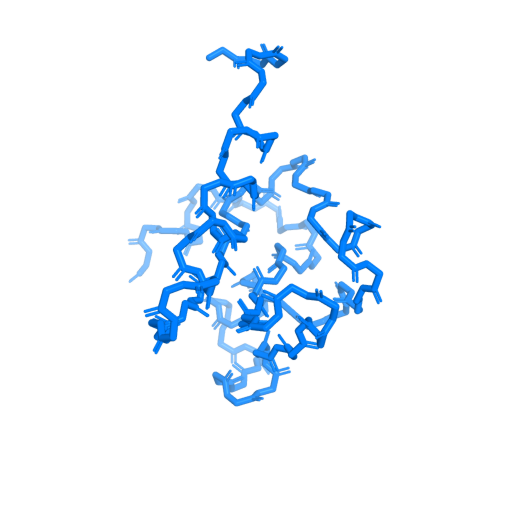9 11.448 1.00 95.12 69 GLY A C 1
ATOM 528 O O . GLY A 1 69 ? -9.142 -1.169 11.249 1.00 95.12 69 GLY A O 1
ATOM 529 N N . PHE A 1 70 ? -7.062 -0.886 10.466 1.00 97.94 70 PHE A N 1
ATOM 530 C CA . PHE A 1 70 ? -7.368 -1.256 9.081 1.00 97.94 70 PHE A CA 1
ATOM 531 C C . PHE A 1 70 ? -6.289 -2.139 8.464 1.00 97.94 70 PHE A C 1
ATOM 533 O O . PHE A 1 70 ? -5.158 -2.205 8.950 1.00 97.94 70 PHE A O 1
ATOM 540 N N . ASP A 1 71 ? -6.642 -2.792 7.364 1.00 98.50 71 ASP A N 1
ATOM 541 C CA . ASP A 1 71 ? -5.734 -3.636 6.600 1.00 98.50 71 ASP A CA 1
ATOM 542 C C . ASP A 1 71 ? -5.076 -2.852 5.461 1.00 98.50 71 ASP A C 1
ATOM 544 O O . ASP A 1 71 ? -5.609 -1.860 4.956 1.00 98.50 71 ASP A O 1
ATOM 548 N N . VAL A 1 72 ? -3.893 -3.295 5.050 1.00 98.38 72 VAL A N 1
ATOM 549 C CA . VAL A 1 72 ? -3.039 -2.629 4.070 1.00 98.38 72 VAL A CA 1
ATOM 550 C C . VAL A 1 72 ? -2.507 -3.648 3.070 1.00 98.38 72 VAL A C 1
ATOM 552 O O . VAL A 1 72 ? -1.948 -4.672 3.453 1.00 98.38 72 VAL A O 1
ATOM 555 N N . ILE A 1 73 ? -2.606 -3.315 1.785 1.00 98.56 73 ILE A N 1
ATOM 556 C CA . ILE A 1 73 ? -1.774 -3.880 0.723 1.00 98.56 73 ILE A CA 1
ATOM 557 C C . ILE A 1 73 ? -0.800 -2.783 0.293 1.00 98.56 73 ILE A C 1
ATOM 559 O O . ILE A 1 73 ? -1.193 -1.722 -0.203 1.00 98.56 73 ILE A O 1
ATOM 563 N N . THR A 1 74 ? 0.487 -3.024 0.521 1.00 98.38 74 THR A N 1
ATOM 564 C CA . THR A 1 74 ? 1.560 -2.121 0.091 1.00 98.38 74 THR A CA 1
ATOM 565 C C . THR A 1 74 ? 1.808 -2.275 -1.407 1.00 98.38 74 THR A C 1
ATOM 567 O O . THR A 1 74 ? 1.246 -3.163 -2.047 1.00 98.38 74 THR A O 1
ATOM 570 N N . ARG A 1 75 ? 2.648 -1.426 -2.011 1.00 97.38 75 ARG A N 1
ATOM 571 C CA . ARG A 1 75 ? 2.880 -1.522 -3.461 1.00 97.38 75 ARG A CA 1
ATOM 572 C C . ARG A 1 75 ? 3.606 -2.819 -3.855 1.00 97.38 75 ARG A C 1
ATOM 574 O O . ARG A 1 75 ? 3.430 -3.269 -4.981 1.00 97.38 75 ARG A O 1
ATOM 581 N N . GLY A 1 76 ? 4.438 -3.371 -2.965 1.00 97.19 76 GLY A N 1
ATOM 582 C CA . GLY A 1 76 ? 5.370 -4.457 -3.288 1.00 97.19 76 GLY A CA 1
ATOM 583 C C . GLY A 1 76 ? 6.679 -3.976 -3.927 1.00 97.19 76 GLY A C 1
ATOM 584 O O . GLY A 1 76 ? 7.034 -2.787 -3.852 1.00 97.19 76 GLY A O 1
ATOM 585 N N . GLN A 1 77 ? 7.424 -4.879 -4.568 1.00 96.06 77 GLN A N 1
ATOM 586 C CA . GLN A 1 77 ? 8.608 -4.497 -5.346 1.00 96.06 77 GLN A CA 1
ATOM 587 C C . GLN A 1 77 ? 8.205 -3.641 -6.546 1.00 96.06 77 GLN A C 1
ATOM 589 O O . GLN A 1 77 ? 7.139 -3.840 -7.127 1.00 96.06 77 GLN A O 1
ATOM 594 N N . VAL A 1 78 ? 9.057 -2.691 -6.946 1.00 95.81 78 VAL A N 1
ATOM 595 C CA . VAL A 1 78 ? 8.790 -1.865 -8.135 1.00 95.81 78 VAL A CA 1
ATOM 596 C C . VAL A 1 78 ? 8.839 -2.765 -9.374 1.00 95.81 78 VAL A C 1
ATOM 598 O O . VAL A 1 78 ? 9.912 -3.286 -9.691 1.00 95.81 78 VAL A O 1
ATOM 601 N N . PRO A 1 79 ? 7.718 -2.971 -10.089 1.00 93.44 79 PRO A N 1
ATOM 602 C CA . PRO A 1 79 ? 7.717 -3.814 -11.273 1.00 93.44 79 PRO A CA 1
ATOM 603 C C . PRO A 1 79 ? 8.330 -3.065 -12.470 1.00 93.44 79 PRO A C 1
ATOM 605 O O . PRO A 1 79 ? 8.257 -1.834 -12.525 1.00 93.44 79 PRO A O 1
ATOM 608 N N . PRO A 1 80 ? 8.875 -3.780 -13.473 1.00 92.00 80 PRO A N 1
ATOM 609 C CA . PRO A 1 80 ? 9.432 -3.153 -14.675 1.00 92.00 80 PRO A CA 1
ATOM 610 C C . PRO A 1 80 ? 8.367 -2.398 -15.488 1.00 92.00 80 PRO A C 1
ATOM 612 O O . PRO A 1 80 ? 8.649 -1.323 -16.010 1.00 92.00 80 PRO A O 1
ATOM 615 N N . ASN A 1 81 ? 7.127 -2.912 -15.523 1.00 92.31 81 ASN A N 1
ATOM 616 C CA . ASN A 1 81 ? 6.000 -2.335 -16.265 1.00 92.31 81 ASN A CA 1
ATOM 617 C C . ASN A 1 81 ? 4.780 -2.082 -15.348 1.00 92.31 81 ASN A C 1
ATOM 619 O O . ASN A 1 81 ? 3.807 -2.837 -15.392 1.00 92.31 81 ASN A O 1
ATOM 623 N N . PRO A 1 82 ? 4.778 -1.018 -14.522 1.00 91.38 82 PRO A N 1
ATOM 624 C CA . PRO A 1 82 ? 3.712 -0.764 -13.545 1.00 91.38 82 PRO A CA 1
ATOM 625 C C . PRO A 1 82 ? 2.304 -0.647 -14.139 1.00 91.38 82 PRO A C 1
ATOM 627 O O . PRO A 1 82 ? 1.345 -1.162 -13.579 1.00 91.38 82 PRO A O 1
ATOM 630 N N . SER A 1 83 ? 2.172 0.046 -15.272 1.00 92.25 83 SER A N 1
ATOM 631 C CA . SER A 1 83 ? 0.866 0.299 -15.888 1.00 92.25 83 SER A CA 1
ATOM 632 C C . SER A 1 83 ? 0.268 -0.953 -16.526 1.00 92.25 83 SER A C 1
ATOM 634 O O . SER A 1 83 ? -0.934 -1.148 -16.427 1.00 92.25 83 SER A O 1
ATOM 636 N N . GLU A 1 84 ? 1.097 -1.807 -17.132 1.00 91.62 84 GLU A N 1
ATOM 637 C CA . GLU A 1 84 ? 0.647 -3.080 -17.711 1.00 91.62 84 GLU A CA 1
ATOM 638 C C . GLU A 1 84 ? 0.120 -4.015 -16.621 1.00 91.62 84 GLU A C 1
ATOM 640 O O . GLU A 1 84 ? -0.908 -4.658 -16.797 1.00 91.62 84 GLU A O 1
ATOM 645 N N . LEU A 1 85 ? 0.798 -4.043 -15.471 1.00 92.38 85 LEU A N 1
ATOM 646 C CA . LEU A 1 85 ? 0.437 -4.911 -14.358 1.00 92.38 85 LEU A CA 1
ATOM 647 C C . LEU A 1 85 ? -0.958 -4.601 -13.787 1.00 92.38 85 LEU A C 1
ATOM 649 O O . LEU A 1 85 ? -1.647 -5.514 -13.357 1.00 92.38 85 LEU A O 1
ATOM 653 N N . LEU A 1 86 ? -1.382 -3.333 -13.823 1.00 89.94 86 LEU A N 1
ATOM 654 C CA . LEU A 1 86 ? -2.713 -2.887 -13.384 1.00 89.94 86 LEU A CA 1
ATOM 655 C C . LEU A 1 86 ? -3.818 -3.088 -14.434 1.00 89.94 86 LEU A C 1
ATOM 657 O O . LEU A 1 86 ? -4.989 -2.923 -14.110 1.00 89.94 86 LEU A O 1
ATOM 661 N N . MET A 1 87 ? -3.459 -3.359 -15.691 1.00 86.06 87 MET A N 1
ATOM 662 C CA . MET A 1 87 ? -4.412 -3.552 -16.794 1.00 86.06 87 MET A CA 1
ATOM 663 C C . MET A 1 87 ? -4.779 -5.025 -17.023 1.00 86.06 87 MET A C 1
ATOM 665 O O . MET A 1 87 ? -5.582 -5.307 -17.912 1.00 86.06 87 MET A O 1
ATOM 669 N N . ARG A 1 88 ? -4.165 -5.943 -16.273 1.00 70.44 88 ARG A N 1
ATOM 670 C CA . ARG A 1 88 ? -4.487 -7.373 -16.275 1.00 70.44 88 ARG A CA 1
ATOM 671 C C . ARG A 1 88 ? -5.634 -7.652 -15.315 1.00 70.44 88 ARG A C 1
ATOM 673 O O . ARG A 1 88 ? -6.490 -8.476 -15.694 1.00 70.44 88 ARG A O 1
#

Secondary structure (DSSP, 8-state):
-TTSSHHHHHHHHHHHHHTTT---EEE---TTT--HHHHHT---SSSHHHHHTTSS-HHHH-EEETTTTEEEE---S--SSHHHHTT-

Sequence (88 aa):
TPDSGKTFVSSTLAAVIAQSDQKVLFIDADLRRGYSHNLFTVSNEHGLSEYLAGKDELNKVIQHFGKGGFDVITRGQVPPNPSELLMR

InterPro domains:
  IPR005702 Tyrosine-protein kinase Wzc-like, C-terminal domain [cd05387] (1-88)
  IPR027417 P-loop containing nucleoside triphosphate hydrolase [G3DSA:3.40.50.300] (1-88)
  IPR027417 P-loop containing nucleoside triphosphate hydrolase [SSF52540] (3-86)

Organism: Escherichia coli (NCBI:txid562)

Radius of gyration: 12.8 Å; Cα contacts (8 Å, |Δi|>4): 135; chains: 1; bounding box: 26×32×33 Å

Solvent-accessible surface area (backbone atoms only — not comparable to full-atom values): 5085 Å² total; per-residue (Å²): 117,85,90,68,48,60,68,61,53,54,54,50,49,48,39,58,48,15,72,70,80,38,93,40,76,47,70,36,80,44,38,85,78,54,56,58,24,70,78,62,72,49,72,45,83,45,7,49,44,35,39,64,68,71,74,45,57,74,80,70,22,54,42,78,34,77,94,48,56,30,34,35,29,19,24,24,56,72,55,96,56,50,70,63,52,76,72,110

pLDDT: mean 94.97, std 4.97, range [69.25, 98.56]